Protein AF-A0A5R2N048-F1 (afdb_monomer)

Solvent-accessible surface area (backbone atoms only — not comparable to full-atom values): 6693 Å² total; per-residue (Å²): 90,70,94,73,63,73,50,71,94,46,76,89,76,53,55,75,65,54,53,51,53,35,36,65,71,68,76,40,96,78,81,93,78,67,77,69,55,60,60,49,37,56,76,77,32,67,84,64,86,83,87,88,78,80,63,81,36,66,98,85,51,70,76,65,76,90,83,83,80,92,80,92,82,83,64,92,82,54,90,56,54,68,63,52,48,54,50,51,57,55,58,69,35,78,91,68,103

Nearest PDB structures (foldseek):
  6les-assembly2_Y  TM=5.186E-01  e=8.840E-03  Escherichia coli K-12
  7bg0-assembly2_D  TM=6.554E-01  e=7.954E-02  Escherichia coli K-12
  7bg0-assembly2_E  TM=5.229E-01  e=3.738E-02  Escherichia coli K-12

Structure (mmCIF, N/CA/C/O backbone):
data_AF-A0A5R2N048-F1
#
_entry.id   AF-A0A5R2N048-F1
#
loop_
_atom_site.group_PDB
_atom_site.id
_atom_site.type_symbol
_atom_site.label_atom_id
_atom_site.label_alt_id
_atom_site.label_comp_id
_atom_site.label_asym_id
_atom_site.label_ent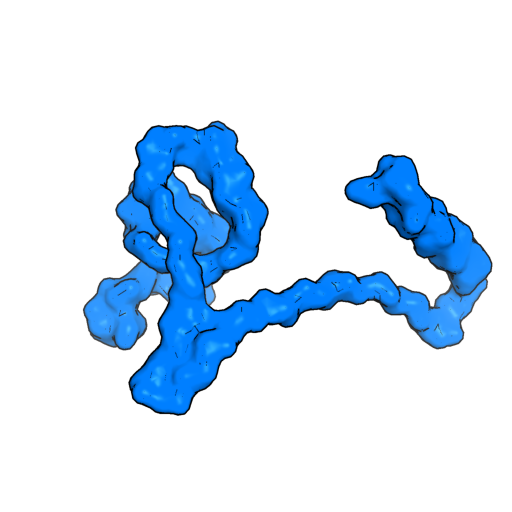ity_id
_atom_site.label_se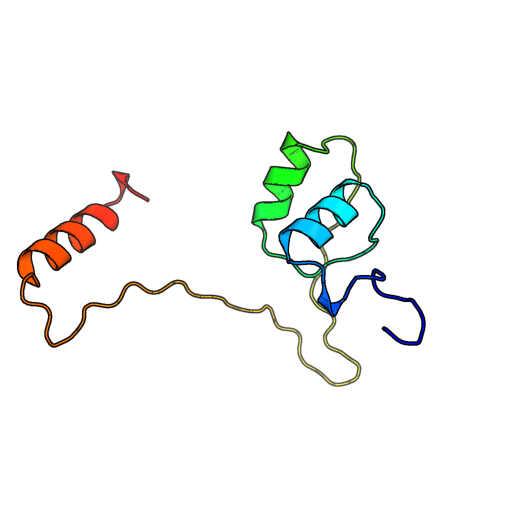q_id
_atom_site.pdbx_PDB_ins_code
_atom_site.Cartn_x
_atom_site.Cartn_y
_atom_site.Cartn_z
_atom_site.occupancy
_atom_site.B_iso_or_equiv
_atom_site.auth_seq_id
_atom_site.auth_comp_id
_atom_site.auth_asym_id
_atom_site.auth_atom_id
_atom_site.pdbx_PDB_model_num
ATOM 1 N N . MET A 1 1 ? -21.987 1.347 5.886 1.00 89.38 1 MET A N 1
ATOM 2 C CA . MET A 1 1 ? -20.711 1.947 6.361 1.00 89.38 1 MET A CA 1
ATOM 3 C C . MET A 1 1 ? -20.649 3.458 6.164 1.00 89.38 1 MET A C 1
ATOM 5 O O . MET A 1 1 ? -20.540 4.137 7.172 1.00 89.38 1 MET A O 1
ATOM 9 N N . ILE A 1 2 ? -20.728 3.991 4.934 1.00 92.69 2 ILE A N 1
ATOM 10 C CA . ILE A 1 2 ? -20.678 5.453 4.701 1.00 92.69 2 ILE A CA 1
ATOM 11 C C . ILE A 1 2 ? -21.888 6.154 5.334 1.00 92.69 2 ILE A C 1
ATOM 13 O O . ILE A 1 2 ? -21.710 6.994 6.208 1.00 92.69 2 ILE A O 1
ATOM 17 N N . ASP A 1 3 ? -23.108 5.740 4.978 1.00 94.06 3 ASP A N 1
ATOM 18 C CA . ASP A 1 3 ? -24.347 6.338 5.514 1.00 94.06 3 ASP A CA 1
ATOM 19 C C . ASP A 1 3 ? -24.500 6.150 7.033 1.00 9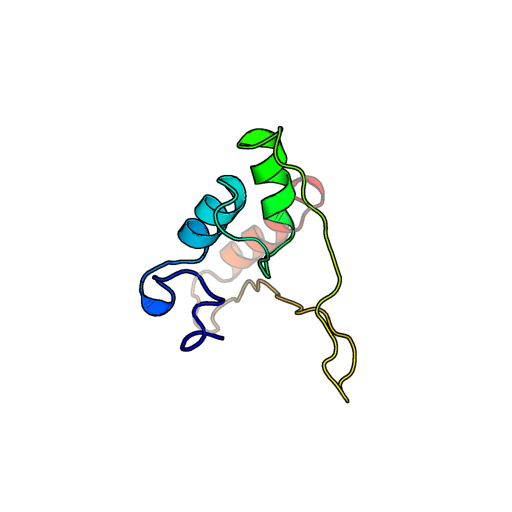4.06 3 ASP A C 1
ATOM 21 O O . ASP A 1 3 ? -25.173 6.920 7.708 1.00 94.06 3 ASP A O 1
ATOM 25 N N . GLU A 1 4 ? -23.840 5.130 7.580 1.00 96.00 4 GLU A N 1
ATOM 26 C CA . GLU A 1 4 ? -23.798 4.834 9.015 1.00 96.00 4 GLU A CA 1
ATOM 27 C C . GLU A 1 4 ? -22.708 5.629 9.760 1.00 96.00 4 GLU A C 1
ATOM 29 O O . GLU A 1 4 ? -22.572 5.486 10.972 1.00 96.00 4 GLU A O 1
ATOM 34 N N . GLY A 1 5 ? -21.901 6.435 9.058 1.00 93.50 5 GLY A N 1
ATOM 35 C CA . GLY A 1 5 ? -20.818 7.224 9.654 1.00 93.50 5 GLY A CA 1
ATOM 36 C C . GLY A 1 5 ? -19.638 6.393 10.174 1.00 93.50 5 GLY A C 1
ATOM 37 O O . GLY A 1 5 ? -18.909 6.849 11.051 1.00 93.50 5 GLY A O 1
ATOM 38 N N . LEU A 1 6 ? -19.449 5.170 9.663 1.00 94.88 6 LEU A N 1
ATOM 39 C CA . LEU A 1 6 ? -18.376 4.252 10.082 1.00 94.88 6 LEU A CA 1
ATOM 40 C C . LEU A 1 6 ? -17.056 4.461 9.325 1.00 94.88 6 LEU A C 1
ATOM 42 O O . LEU A 1 6 ? -16.072 3.775 9.598 1.00 94.88 6 LEU A O 1
ATOM 46 N N . THR A 1 7 ? -17.040 5.368 8.354 1.00 94.56 7 THR A N 1
ATOM 47 C CA . THR A 1 7 ? -15.858 5.772 7.584 1.00 94.56 7 THR A CA 1
ATOM 48 C C . THR A 1 7 ? -15.514 7.224 7.889 1.00 94.56 7 THR A C 1
ATOM 50 O O . THR A 1 7 ? -16.341 7.978 8.406 1.00 94.56 7 THR A O 1
ATOM 53 N N . GLU A 1 8 ? -14.301 7.650 7.553 1.00 94.19 8 GLU A N 1
ATOM 54 C CA . GLU A 1 8 ? -13.930 9.059 7.619 1.00 94.19 8 GLU A CA 1
ATOM 55 C C . GLU A 1 8 ? -14.843 9.922 6.716 1.00 94.19 8 GLU A C 1
ATOM 57 O O . GLU A 1 8 ? -15.251 9.461 5.653 1.00 94.19 8 GLU A O 1
ATOM 62 N N . PRO A 1 9 ? -15.163 11.181 7.074 1.00 91.38 9 PRO A N 1
ATOM 63 C CA . PRO A 1 9 ? -16.128 11.998 6.318 1.00 91.38 9 PRO A CA 1
ATOM 64 C C . PRO A 1 9 ? -15.725 12.309 4.869 1.00 91.38 9 PRO A C 1
ATOM 66 O O . PRO A 1 9 ? -16.570 12.631 4.040 1.00 91.38 9 PRO A O 1
ATOM 69 N N . GLY A 1 10 ? -14.427 12.244 4.567 1.00 92.69 10 GLY A N 1
ATOM 70 C CA . GLY A 1 10 ? -13.850 12.608 3.275 1.00 92.69 10 GLY A CA 1
ATOM 71 C C . GLY A 1 10 ? -13.712 11.445 2.294 1.00 92.69 10 GLY A C 1
ATOM 72 O O . GLY A 1 10 ? -12.746 11.439 1.542 1.00 92.69 10 GLY A O 1
ATOM 73 N N . VAL A 1 11 ? -14.622 10.464 2.286 1.00 89.69 11 VAL A N 1
ATOM 74 C CA . VAL A 1 11 ? -14.472 9.214 1.501 1.00 89.69 11 VAL A CA 1
ATOM 75 C C . VAL A 1 11 ? -14.230 9.402 -0.005 1.00 89.69 11 VAL A C 1
ATOM 77 O O . VAL A 1 11 ? -13.655 8.527 -0.643 1.00 89.69 11 VAL A O 1
ATOM 80 N N . THR A 1 12 ? -14.657 10.525 -0.593 1.00 91.94 12 THR A N 1
ATOM 81 C CA . THR A 1 12 ? -14.405 10.856 -2.010 1.00 91.94 12 THR A CA 1
ATOM 82 C C . THR A 1 12 ? -13.330 11.921 -2.217 1.00 91.94 12 THR A C 1
ATOM 84 O O . THR A 1 12 ? -12.927 12.152 -3.354 1.00 91.94 12 THR A O 1
ATOM 87 N N . SER A 1 13 ? -12.913 12.621 -1.159 1.00 94.88 13 SER A N 1
ATOM 88 C CA . SER A 1 13 ? -11.975 13.751 -1.234 1.00 94.88 13 SER A CA 1
ATOM 89 C C . SER A 1 13 ? -10.581 13.409 -0.721 1.00 94.88 13 SER A C 1
ATOM 91 O O . SER A 1 13 ? -9.607 13.988 -1.191 1.00 94.88 13 SER A O 1
ATOM 93 N N . ASN A 1 14 ? -10.489 12.494 0.243 1.00 95.44 14 ASN A N 1
ATOM 94 C CA . ASN A 1 14 ? -9.232 12.039 0.812 1.00 95.44 14 ASN A CA 1
ATOM 95 C C . ASN A 1 14 ? -8.551 11.072 -0.152 1.00 95.44 14 ASN A C 1
ATOM 97 O O . ASN A 1 14 ? -9.162 10.127 -0.657 1.00 95.44 14 ASN A O 1
ATOM 101 N N . ASN A 1 15 ? -7.257 11.274 -0.362 1.00 95.00 15 ASN A N 1
ATOM 102 C CA . ASN A 1 15 ? -6.412 10.277 -0.998 1.00 95.00 15 ASN A CA 1
ATOM 103 C C . ASN A 1 15 ? -5.861 9.288 0.052 1.00 95.00 15 ASN A C 1
ATOM 105 O O . ASN A 1 15 ? -6.094 9.402 1.256 1.00 95.00 15 ASN A O 1
ATOM 109 N N . ARG A 1 16 ? -5.094 8.294 -0.406 1.00 92.38 16 ARG A N 1
ATOM 110 C CA . ARG A 1 16 ? -4.489 7.269 0.460 1.00 92.38 16 ARG A CA 1
ATOM 111 C C . ARG A 1 16 ? -3.638 7.859 1.594 1.00 92.38 16 ARG A C 1
ATOM 113 O O . ARG A 1 16 ? -3.677 7.341 2.707 1.00 92.38 16 ARG A O 1
ATOM 120 N N . GLU A 1 17 ? -2.854 8.891 1.305 1.00 94.56 17 GLU A N 1
ATOM 121 C CA . GLU A 1 17 ? -1.962 9.529 2.274 1.00 94.56 17 GLU A CA 1
ATOM 122 C C . GLU A 1 17 ? -2.750 10.302 3.338 1.00 94.56 17 GLU A C 1
ATOM 124 O O . GLU A 1 17 ? -2.440 10.197 4.526 1.00 94.56 17 GLU A O 1
ATOM 129 N N . ASP A 1 18 ? -3.833 10.982 2.950 1.00 96.19 18 ASP A N 1
ATOM 130 C CA . ASP A 1 18 ? -4.714 11.683 3.891 1.00 96.19 18 ASP A CA 1
ATOM 131 C C . ASP A 1 18 ? -5.271 10.723 4.950 1.00 96.19 18 ASP A C 1
ATOM 133 O O . ASP A 1 18 ? -5.190 10.988 6.153 1.00 96.19 18 ASP A O 1
ATOM 137 N N . VAL A 1 19 ? -5.772 9.556 4.529 1.00 96.62 19 VAL A N 1
ATOM 138 C CA . VAL A 1 19 ? -6.325 8.565 5.465 1.00 96.62 19 VAL A CA 1
ATOM 139 C C . VAL A 1 19 ? -5.217 7.916 6.316 1.00 96.62 19 VAL A C 1
ATOM 141 O O . VAL A 1 19 ? -5.437 7.620 7.492 1.00 96.62 19 VAL A O 1
ATOM 144 N N . GLN A 1 20 ? -3.994 7.757 5.789 1.00 96.69 20 GLN A N 1
ATOM 145 C CA . GLN A 1 20 ? -2.837 7.288 6.574 1.00 96.69 20 GLN A CA 1
ATOM 146 C C . GLN A 1 20 ? -2.443 8.297 7.657 1.00 96.69 20 GLN A C 1
ATOM 148 O O . GLN A 1 20 ? -2.146 7.914 8.791 1.00 96.69 20 GLN A O 1
ATOM 153 N N . ASN A 1 21 ? -2.488 9.591 7.340 1.00 96.50 21 ASN A N 1
ATOM 154 C CA . ASN A 1 21 ? -2.262 10.662 8.305 1.00 96.50 21 ASN A CA 1
ATOM 155 C C . ASN A 1 21 ? -3.349 10.682 9.387 1.00 96.50 21 ASN A C 1
ATOM 157 O O . ASN A 1 21 ? -3.029 10.822 10.569 1.00 96.50 21 ASN A O 1
ATOM 161 N N . LEU A 1 22 ? -4.616 10.459 9.022 1.00 96.75 22 LEU A N 1
ATOM 162 C CA . LEU A 1 22 ? -5.702 10.306 9.994 1.00 96.75 22 LEU A CA 1
ATOM 163 C C . LEU A 1 22 ? -5.495 9.092 10.913 1.00 96.75 22 LEU A C 1
ATOM 165 O O . LEU A 1 22 ? -5.714 9.209 12.120 1.00 96.75 22 LEU A O 1
ATOM 169 N N . PHE A 1 23 ? -5.029 7.956 10.384 1.00 97.38 23 PHE A N 1
ATOM 170 C CA . PHE A 1 23 ? -4.693 6.776 11.189 1.00 97.38 23 PHE A CA 1
ATOM 171 C C . PHE A 1 23 ? -3.547 7.062 12.170 1.00 97.38 23 PHE A C 1
ATOM 173 O O . PHE A 1 23 ? -3.682 6.796 13.364 1.00 97.38 23 PHE A O 1
ATOM 180 N N . LYS A 1 24 ? -2.456 7.692 11.704 1.00 96.94 24 LYS A N 1
ATOM 181 C CA . LYS A 1 24 ? -1.324 8.106 12.559 1.00 96.94 24 LYS A CA 1
ATOM 182 C C . LYS A 1 24 ? -1.754 9.053 13.688 1.00 96.94 24 LYS A C 1
ATOM 184 O O . LYS A 1 24 ? -1.217 8.980 14.788 1.00 96.94 24 LYS A O 1
ATOM 189 N N . GLN A 1 25 ? -2.753 9.902 13.435 1.00 96.56 25 GLN A N 1
ATOM 190 C CA . GLN A 1 25 ? -3.352 10.812 14.421 1.00 96.56 25 GLN A CA 1
ATOM 191 C C . GLN A 1 25 ? -4.386 10.140 15.347 1.00 96.56 25 GLN A C 1
ATOM 193 O O . GLN A 1 25 ? -4.965 10.820 16.193 1.00 96.56 25 GLN A O 1
ATOM 198 N N . GLY A 1 26 ? -4.670 8.844 15.177 1.00 95.88 26 GLY A N 1
ATOM 199 C CA . GLY A 1 26 ? -5.689 8.126 15.951 1.00 95.88 26 GLY A CA 1
ATOM 200 C C . GLY A 1 26 ? -7.134 8.502 15.603 1.00 95.88 26 GLY A C 1
ATOM 201 O O . GLY A 1 26 ? -8.044 8.208 16.374 1.00 95.88 26 GLY A O 1
ATOM 202 N N . LYS A 1 27 ? -7.365 9.159 14.459 1.00 95.62 27 LYS A N 1
ATOM 203 C CA . LYS A 1 27 ? -8.698 9.589 13.993 1.00 95.62 27 LYS A CA 1
ATOM 204 C C . LYS A 1 27 ? -9.419 8.535 13.151 1.00 95.62 27 LYS A C 1
ATOM 206 O O . LYS A 1 27 ? -10.608 8.678 12.891 1.00 95.62 27 LYS A O 1
ATOM 211 N N . VAL A 1 28 ? -8.709 7.488 12.731 1.00 95.81 28 VAL A N 1
ATOM 212 C CA . VAL A 1 28 ? -9.254 6.318 12.031 1.00 95.81 28 VAL A CA 1
ATOM 213 C C . VAL A 1 28 ? -8.822 5.070 12.793 1.00 95.81 28 VAL A C 1
ATOM 215 O O . VAL A 1 28 ? -7.641 4.904 13.081 1.00 95.81 28 VAL A O 1
ATOM 218 N N . GLY A 1 29 ? -9.777 4.200 13.133 1.00 95.25 29 GLY A N 1
ATOM 219 C CA . GLY A 1 29 ? -9.512 3.014 13.957 1.00 95.25 29 GLY A CA 1
ATOM 220 C C . GLY A 1 29 ? -8.953 1.814 13.188 1.00 95.25 29 GLY A C 1
ATOM 221 O O . GLY A 1 29 ? -8.232 1.001 13.759 1.00 95.25 29 GLY A O 1
ATOM 222 N N . MET A 1 30 ? -9.274 1.684 11.898 1.00 95.31 30 MET A N 1
ATOM 223 C CA . MET A 1 30 ? -8.834 0.576 11.045 1.00 95.31 30 MET A CA 1
ATOM 224 C C . MET A 1 30 ? -8.601 1.063 9.616 1.00 95.31 30 MET A C 1
ATOM 226 O O . MET A 1 30 ? -9.336 1.913 9.124 1.00 95.31 30 MET A O 1
ATOM 230 N N . MET A 1 31 ? -7.608 0.491 8.939 1.00 93.38 31 MET A N 1
ATOM 231 C CA . MET A 1 31 ? -7.301 0.772 7.537 1.00 93.38 31 MET A CA 1
ATOM 232 C C . MET A 1 31 ? -6.777 -0.496 6.854 1.00 93.38 31 MET A C 1
ATOM 234 O O . MET A 1 31 ? -5.991 -1.242 7.438 1.00 93.38 31 MET A O 1
ATOM 238 N N . ILE A 1 32 ? -7.154 -0.699 5.590 1.00 91.69 32 ILE A N 1
ATOM 239 C CA . ILE A 1 32 ? -6.473 -1.641 4.693 1.00 91.69 32 ILE A CA 1
ATOM 240 C C . ILE A 1 32 ? -5.347 -0.877 3.992 1.00 91.69 32 ILE A C 1
ATOM 242 O O . ILE A 1 32 ? -5.599 0.093 3.284 1.00 91.69 32 ILE A O 1
ATOM 246 N N . THR A 1 33 ? -4.101 -1.292 4.206 1.00 91.38 33 THR A N 1
ATOM 247 C CA . THR A 1 33 ? -2.913 -0.613 3.669 1.00 91.38 33 THR A CA 1
ATOM 248 C C . THR A 1 33 ? -1.788 -1.604 3.398 1.00 91.38 33 THR A C 1
ATOM 250 O O . THR A 1 33 ? -1.832 -2.756 3.829 1.00 91.38 33 THR A O 1
ATOM 253 N N . ALA A 1 34 ? -0.771 -1.144 2.679 1.00 89.75 34 ALA A N 1
ATOM 254 C CA . ALA A 1 34 ? 0.437 -1.903 2.405 1.00 89.75 34 ALA A CA 1
ATOM 255 C C . ALA A 1 34 ? 1.451 -1.796 3.565 1.00 89.75 34 ALA A C 1
ATOM 257 O O . ALA A 1 34 ? 1.389 -0.862 4.374 1.00 89.75 34 ALA A O 1
ATOM 258 N N . PRO A 1 35 ? 2.406 -2.743 3.654 1.00 88.31 35 PRO A N 1
ATOM 259 C CA . PRO A 1 35 ? 3.270 -2.892 4.823 1.00 88.31 35 PRO A CA 1
ATOM 260 C C . PRO A 1 35 ? 4.184 -1.690 5.085 1.00 88.31 35 PRO A C 1
ATOM 262 O O . PRO A 1 35 ? 4.623 -1.525 6.215 1.00 88.31 35 PRO A O 1
ATOM 265 N N . PHE A 1 36 ? 4.435 -0.818 4.103 1.00 90.50 36 PHE A N 1
ATOM 266 C CA . PHE A 1 36 ? 5.290 0.362 4.284 1.00 90.50 36 PHE A CA 1
ATOM 267 C C . PHE A 1 36 ? 4.769 1.350 5.346 1.00 90.50 36 PHE A C 1
ATOM 269 O O . PHE A 1 36 ? 5.567 2.096 5.911 1.00 90.50 36 PHE A O 1
ATOM 276 N N . LEU A 1 37 ? 3.465 1.348 5.668 1.00 95.00 37 LEU A N 1
ATOM 277 C CA . LEU A 1 37 ? 2.919 2.234 6.705 1.00 95.00 37 LEU A CA 1
ATOM 278 C C . LEU A 1 37 ? 3.500 1.917 8.094 1.00 95.00 37 LEU A C 1
ATOM 280 O O . LEU A 1 37 ? 3.628 2.820 8.915 1.00 95.00 37 LEU A O 1
ATOM 284 N N . SER A 1 38 ? 3.894 0.667 8.367 1.00 95.06 38 SER A N 1
ATOM 285 C CA . SER A 1 38 ? 4.488 0.305 9.663 1.00 95.06 38 SER A CA 1
ATOM 286 C C . SER A 1 38 ? 5.817 1.028 9.910 1.00 95.06 38 SER A C 1
ATOM 288 O O . SER A 1 38 ? 6.065 1.477 11.030 1.00 95.06 38 SER A O 1
ATOM 290 N N . ASN A 1 39 ? 6.627 1.200 8.860 1.00 95.56 39 ASN A N 1
ATOM 291 C CA . ASN A 1 39 ? 7.870 1.968 8.908 1.00 95.56 39 ASN A CA 1
ATOM 292 C C . ASN A 1 39 ? 7.578 3.457 9.137 1.00 95.56 39 ASN A C 1
ATOM 294 O O . ASN A 1 39 ? 8.157 4.056 10.034 1.00 95.56 39 ASN A O 1
ATOM 298 N N . GLN A 1 40 ? 6.607 4.028 8.418 1.00 96.50 40 GLN A N 1
ATOM 299 C CA . GLN A 1 40 ? 6.200 5.424 8.628 1.00 96.50 40 GLN A CA 1
ATOM 300 C C . GLN A 1 40 ? 5.684 5.675 10.051 1.00 96.50 40 GLN A C 1
ATOM 302 O O . GLN A 1 40 ? 6.036 6.675 10.664 1.00 96.50 40 GLN A O 1
ATOM 307 N N . ILE A 1 41 ? 4.880 4.767 10.619 1.00 97.44 41 ILE A N 1
ATOM 308 C CA . ILE A 1 41 ? 4.405 4.891 12.008 1.00 97.44 41 ILE A CA 1
ATOM 309 C C . ILE A 1 41 ? 5.583 4.865 12.984 1.00 97.44 41 ILE A C 1
ATOM 311 O O . ILE A 1 41 ? 5.596 5.639 13.937 1.00 97.44 41 ILE A O 1
ATOM 315 N N . LYS A 1 42 ? 6.574 3.995 12.757 1.00 96.69 42 LYS A N 1
ATOM 316 C CA . LYS A 1 42 ? 7.771 3.923 13.602 1.00 96.69 42 LYS A CA 1
ATOM 317 C C . LYS A 1 42 ? 8.521 5.259 13.638 1.00 96.69 42 LYS A C 1
ATOM 319 O O . LYS A 1 42 ? 8.985 5.639 14.710 1.00 96.69 42 LYS A O 1
ATOM 324 N N . ASP A 1 43 ? 8.608 5.951 12.507 1.00 96.75 43 ASP A N 1
ATOM 325 C CA . ASP A 1 43 ? 9.377 7.192 12.388 1.00 96.75 43 ASP A CA 1
ATOM 326 C C . ASP A 1 43 ? 8.563 8.431 12.805 1.00 96.75 43 ASP A C 1
ATOM 328 O O . ASP A 1 43 ? 9.074 9.318 13.486 1.00 96.75 43 ASP A O 1
ATOM 332 N N . GLU A 1 44 ? 7.280 8.482 12.447 1.00 97.25 44 GLU A N 1
ATOM 333 C CA . GLU A 1 44 ? 6.449 9.688 12.565 1.00 97.25 44 GLU A CA 1
ATOM 334 C C . GLU A 1 44 ? 5.449 9.648 13.732 1.00 97.25 44 GLU A C 1
A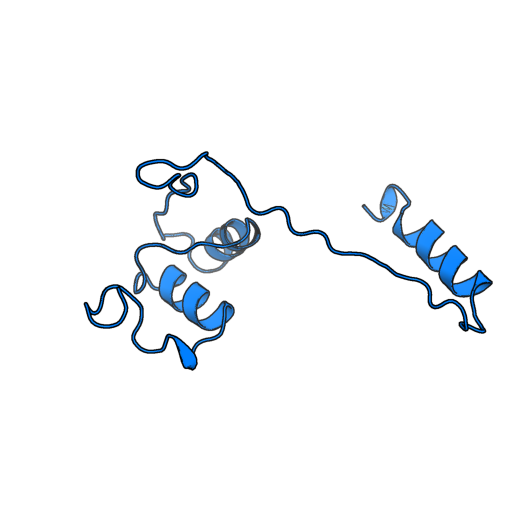TOM 336 O O . GLU A 1 44 ? 5.004 10.693 14.205 1.00 97.25 44 GLU A O 1
ATOM 341 N N . ALA A 1 45 ? 5.076 8.457 14.212 1.00 97.31 45 ALA A N 1
ATOM 342 C CA . ALA A 1 45 ? 4.110 8.266 15.298 1.00 97.31 45 ALA A CA 1
ATOM 343 C C . ALA A 1 45 ? 4.507 7.108 16.249 1.00 97.31 45 ALA A C 1
ATOM 345 O O . ALA A 1 45 ? 3.690 6.222 16.517 1.00 97.31 45 ALA A O 1
ATOM 346 N N . PRO A 1 46 ? 5.735 7.094 16.811 1.00 97.12 46 PRO A N 1
ATOM 347 C CA . PRO A 1 46 ? 6.288 5.944 17.544 1.00 97.12 46 PRO A CA 1
ATOM 348 C C . PRO A 1 46 ? 5.517 5.558 18.817 1.00 97.12 46 PRO A C 1
ATOM 350 O O . PRO A 1 46 ? 5.657 4.446 19.333 1.00 97.12 46 PRO A O 1
ATOM 353 N N . SER A 1 47 ? 4.711 6.472 19.361 1.00 97.00 47 SER A N 1
ATOM 354 C CA . SER A 1 47 ? 3.863 6.218 20.528 1.00 97.00 47 SER A CA 1
ATOM 355 C C . SER A 1 47 ? 2.545 5.519 20.178 1.00 97.00 47 SER A C 1
ATOM 357 O O . SER A 1 47 ? 1.925 4.939 21.077 1.00 97.00 47 SER A O 1
ATOM 359 N N . LEU A 1 48 ? 2.130 5.531 18.904 1.00 97.62 48 LEU A N 1
ATOM 360 C CA . LEU A 1 48 ? 0.886 4.921 18.445 1.00 97.62 48 LEU A CA 1
ATOM 361 C C . LEU A 1 48 ? 0.922 3.409 18.678 1.00 97.62 48 LEU A C 1
ATOM 363 O O . LEU A 1 48 ? 1.821 2.698 18.226 1.00 97.62 48 LEU A O 1
ATOM 367 N N . LYS A 1 49 ? -0.087 2.899 19.381 1.00 96.69 49 LYS A N 1
ATOM 368 C CA . LYS A 1 49 ? -0.288 1.460 19.564 1.00 96.69 49 LYS A CA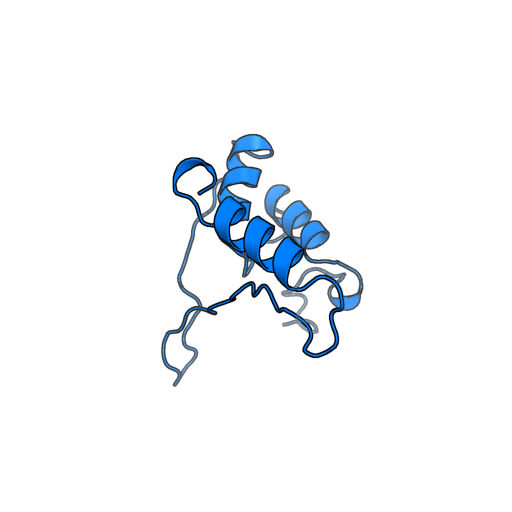 1
ATOM 369 C C . LYS A 1 49 ? -1.251 0.971 18.493 1.00 96.69 49 LYS A C 1
ATOM 371 O O . LYS A 1 49 ? -2.398 1.400 18.462 1.00 96.69 49 LYS A O 1
ATOM 376 N N . TYR A 1 50 ? -0.779 0.081 17.628 1.00 96.56 50 TYR A N 1
ATOM 377 C CA . TYR A 1 50 ? -1.571 -0.502 16.549 1.00 96.56 50 TYR A CA 1
ATOM 378 C C . TYR A 1 50 ? -1.328 -2.010 16.450 1.00 96.56 50 TYR A C 1
ATOM 380 O O . TYR A 1 50 ? -0.349 -2.533 16.984 1.00 96.56 50 TYR A O 1
ATOM 388 N N . GLY A 1 51 ? -2.237 -2.703 15.767 1.00 96.06 51 GLY A N 1
ATOM 389 C CA . GLY A 1 51 ? -2.116 -4.120 15.441 1.00 96.06 51 GLY A CA 1
ATOM 390 C C . GLY A 1 51 ? -2.258 -4.353 13.9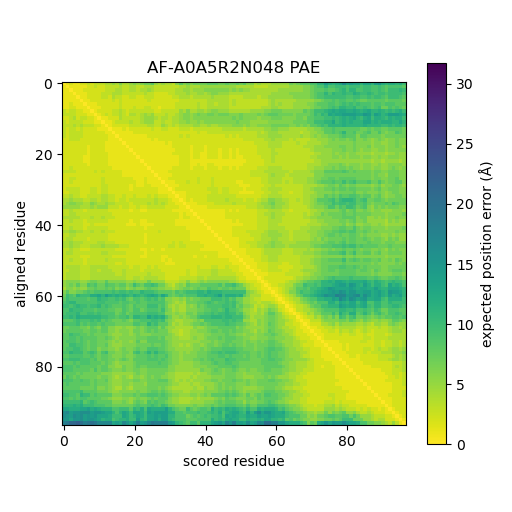41 1.00 96.06 51 GLY A C 1
ATOM 391 O O . GLY A 1 51 ? -2.774 -3.505 13.215 1.00 96.06 51 GLY A O 1
ATOM 392 N N . VAL A 1 52 ? -1.814 -5.523 13.487 1.00 94.44 52 VAL A N 1
ATOM 393 C CA . VAL A 1 52 ? -2.008 -5.996 12.113 1.00 94.44 52 VAL A CA 1
ATOM 394 C C . VAL A 1 52 ? -2.871 -7.248 12.168 1.00 94.44 52 VAL A C 1
ATOM 396 O O . VAL A 1 52 ? -2.599 -8.162 12.946 1.00 94.44 52 VAL A O 1
ATOM 399 N N . ALA A 1 53 ? -3.915 -7.287 11.347 1.00 92.44 53 ALA A N 1
ATOM 400 C CA . ALA A 1 53 ? -4.831 -8.415 11.245 1.00 92.44 53 ALA A CA 1
ATOM 401 C C . ALA A 1 53 ? -5.024 -8.815 9.778 1.00 92.44 53 ALA A C 1
ATOM 403 O O . ALA A 1 53 ? -4.823 -8.014 8.866 1.00 92.44 53 ALA A O 1
ATOM 404 N N . ALA A 1 54 ? -5.422 -10.067 9.553 1.00 90.06 54 ALA A N 1
ATOM 405 C CA . ALA A 1 54 ? -5.798 -10.533 8.224 1.00 90.06 54 ALA A CA 1
ATOM 406 C C . ALA A 1 54 ? -7.098 -9.860 7.754 1.00 90.06 54 ALA A C 1
ATOM 408 O O . ALA A 1 54 ? -7.988 -9.596 8.566 1.00 90.06 54 ALA A O 1
ATOM 409 N N . ILE A 1 55 ? -7.234 -9.651 6.439 1.00 89.50 55 ILE A N 1
ATOM 410 C CA . ILE A 1 55 ? -8.489 -9.181 5.840 1.00 89.50 55 ILE A CA 1
ATOM 411 C C . ILE A 1 55 ? -9.605 -10.195 6.169 1.00 89.50 55 ILE A C 1
ATOM 413 O O . ILE A 1 55 ? -9.405 -11.402 5.969 1.00 89.50 55 ILE A O 1
ATOM 417 N N . PRO A 1 56 ? -10.769 -9.751 6.686 1.00 88.81 56 PRO A N 1
ATOM 418 C CA . PRO A 1 56 ? -11.879 -10.647 6.991 1.00 88.81 56 PRO A CA 1
ATOM 419 C C . PRO A 1 56 ? -12.375 -11.390 5.745 1.00 88.81 56 PRO A C 1
ATOM 421 O O . PRO A 1 56 ? -12.570 -10.790 4.695 1.00 88.81 56 PRO A O 1
ATOM 424 N N . ALA A 1 57 ? -12.641 -12.692 5.876 1.00 90.94 57 ALA A N 1
ATOM 425 C CA . ALA A 1 57 ? -13.115 -13.531 4.770 1.00 90.94 57 ALA A CA 1
ATOM 426 C C . ALA A 1 57 ? -14.585 -13.274 4.374 1.00 90.94 57 ALA A C 1
ATOM 428 O O . ALA A 1 57 ? -15.043 -13.751 3.343 1.00 90.94 57 ALA A O 1
ATOM 429 N N . GLY A 1 58 ? -15.343 -12.542 5.195 1.00 87.56 58 GLY A N 1
ATOM 430 C CA . GLY A 1 58 ? -16.796 -12.426 5.062 1.00 87.56 58 GLY A CA 1
ATOM 431 C C . GLY A 1 58 ? -17.545 -13.710 5.469 1.00 87.56 58 GLY A C 1
ATOM 432 O O . GLY A 1 58 ? -16.916 -14.713 5.805 1.00 87.56 58 GLY A O 1
ATOM 433 N N . PRO A 1 59 ? -18.892 -13.697 5.465 1.00 90.12 59 PRO A N 1
ATOM 434 C CA . PRO A 1 59 ? -19.710 -14.780 6.031 1.00 90.12 59 PRO A CA 1
ATOM 435 C C . PRO A 1 59 ? -19.545 -16.145 5.350 1.00 90.12 59 PRO A C 1
ATOM 437 O O . PRO A 1 59 ? -19.723 -17.177 5.989 1.00 90.12 59 PRO A O 1
ATOM 440 N N . THR A 1 60 ? -19.212 -16.156 4.059 1.00 91.81 60 THR A N 1
ATOM 441 C CA . THR A 1 60 ? -19.082 -17.380 3.247 1.00 91.81 60 THR A CA 1
ATOM 442 C C . THR A 1 60 ? -17.833 -17.377 2.363 1.00 91.81 60 THR A C 1
ATOM 444 O O . THR A 1 60 ? -17.723 -18.203 1.460 1.00 91.81 60 THR A O 1
ATOM 447 N N . GLY A 1 61 ? -16.927 -16.414 2.546 1.00 85.81 61 GLY A N 1
ATOM 448 C CA . GLY A 1 61 ? -15.780 -16.236 1.659 1.00 85.81 61 GLY A CA 1
ATOM 449 C C . GLY A 1 61 ? -14.528 -16.972 2.126 1.00 85.81 61 GLY A C 1
ATOM 450 O O . GLY A 1 61 ? -14.433 -17.476 3.247 1.00 85.81 61 GLY A O 1
ATOM 451 N N . ALA A 1 62 ? -13.543 -17.024 1.233 1.00 86.12 62 ALA A N 1
ATOM 452 C CA . ALA A 1 62 ? -12.204 -17.505 1.537 1.00 86.12 62 ALA A CA 1
ATOM 453 C C . ALA A 1 62 ? -11.314 -16.347 2.008 1.00 86.12 62 ALA A C 1
ATOM 455 O O . ALA A 1 62 ? -11.502 -15.194 1.619 1.00 86.12 62 ALA A O 1
ATOM 456 N N . ARG A 1 63 ? -10.309 -16.656 2.831 1.00 85.94 63 ARG A N 1
ATOM 457 C CA . ARG A 1 63 ? -9.270 -15.680 3.176 1.00 85.94 63 ARG A CA 1
ATOM 458 C C . ARG A 1 63 ? -8.379 -15.425 1.964 1.00 85.94 63 ARG A C 1
ATOM 460 O O . ARG A 1 63 ? -7.965 -16.367 1.296 1.00 85.94 63 ARG A O 1
ATOM 467 N N . GLY A 1 64 ? -8.033 -14.163 1.744 1.00 83.81 64 GLY A N 1
ATOM 468 C CA . GLY A 1 64 ? -7.099 -13.750 0.707 1.00 83.81 64 GLY A CA 1
ATOM 469 C C . GLY A 1 64 ? -6.327 -12.510 1.132 1.00 83.81 64 GLY A C 1
ATOM 470 O O . GLY A 1 64 ? -6.797 -11.724 1.954 1.00 83.81 64 GLY A O 1
ATOM 471 N N . THR A 1 65 ? -5.133 -12.352 0.570 1.00 82.19 65 THR A N 1
ATOM 472 C CA . THR A 1 65 ? -4.406 -11.083 0.591 1.00 82.19 65 THR A CA 1
ATOM 473 C C . THR A 1 65 ? -4.366 -10.549 -0.831 1.00 82.19 65 THR A C 1
ATOM 475 O O . THR A 1 65 ? -4.246 -11.329 -1.778 1.00 82.19 65 THR A O 1
ATOM 478 N N . TYR A 1 66 ? -4.468 -9.235 -0.994 1.00 77.44 66 TYR A N 1
ATOM 479 C CA . TYR A 1 66 ? -4.287 -8.631 -2.306 1.00 77.44 66 TYR A CA 1
ATOM 480 C C . TYR A 1 66 ? -2.805 -8.685 -2.683 1.00 77.44 66 TYR A C 1
ATOM 482 O O . TYR A 1 66 ? -1.961 -8.113 -1.995 1.00 77.44 66 TYR A O 1
ATOM 490 N N . GLY A 1 67 ? -2.498 -9.389 -3.771 1.00 81.25 67 GLY A N 1
ATOM 491 C CA . GLY A 1 67 ? -1.201 -9.311 -4.430 1.00 81.25 67 GLY A CA 1
ATOM 492 C C . GLY A 1 67 ? -1.194 -8.122 -5.382 1.00 81.25 67 GLY A C 1
ATOM 493 O O . GLY A 1 67 ? -2.034 -8.052 -6.277 1.00 81.25 67 GLY A O 1
ATOM 494 N N . VAL A 1 68 ? -0.260 -7.196 -5.184 1.00 83.56 68 VAL A N 1
ATOM 495 C CA . VAL A 1 68 ? 0.016 -6.108 -6.128 1.00 83.56 68 VAL A CA 1
ATOM 496 C C . VAL A 1 68 ? 1.392 -6.363 -6.726 1.00 83.56 68 VAL A C 1
ATOM 498 O O . VAL A 1 68 ? 2.311 -6.773 -6.016 1.00 83.56 68 VAL A O 1
ATOM 501 N N . THR A 1 69 ? 1.527 -6.169 -8.034 1.00 87.38 69 THR A N 1
ATOM 502 C CA . THR A 1 69 ? 2.787 -6.368 -8.751 1.00 87.38 69 THR A CA 1
ATOM 503 C C . THR A 1 69 ? 3.099 -5.124 -9.556 1.00 87.38 69 THR A C 1
ATOM 505 O O . THR A 1 69 ? 2.332 -4.753 -10.443 1.00 87.38 69 THR A O 1
ATOM 508 N N . ASP A 1 70 ? 4.248 -4.522 -9.275 1.00 88.94 70 ASP A N 1
ATOM 509 C CA . ASP A 1 70 ? 4.821 -3.490 -10.126 1.00 88.94 70 ASP A CA 1
ATOM 510 C C . ASP A 1 70 ? 5.579 -4.166 -11.269 1.00 88.94 70 ASP A C 1
ATOM 512 O O . ASP A 1 70 ? 6.350 -5.105 -11.061 1.00 88.94 70 ASP A O 1
ATOM 516 N N . SER A 1 71 ? 5.316 -3.726 -12.497 1.00 91.75 71 SER A N 1
ATOM 517 C CA . SER A 1 71 ? 5.886 -4.323 -13.706 1.00 91.75 71 SER A CA 1
ATOM 518 C C . SER A 1 71 ? 6.630 -3.271 -14.515 1.00 91.75 71 SER A C 1
ATOM 520 O O . SER A 1 71 ? 6.103 -2.191 -14.771 1.00 91.75 71 SER A O 1
ATOM 522 N N . MET A 1 72 ? 7.832 -3.614 -14.973 1.00 91.31 72 MET A N 1
ATOM 523 C CA . MET A 1 72 ? 8.547 -2.844 -15.991 1.00 91.31 72 MET A CA 1
ATOM 524 C C . MET A 1 72 ? 8.277 -3.452 -17.369 1.00 91.31 72 MET A C 1
ATOM 526 O O . MET A 1 72 ? 8.366 -4.667 -17.542 1.00 91.31 72 MET A O 1
ATOM 530 N N . ILE A 1 73 ? 7.923 -2.614 -18.348 1.00 93.19 73 ILE A N 1
ATOM 531 C CA . ILE A 1 73 ? 7.485 -3.050 -19.682 1.00 93.19 73 ILE A CA 1
ATOM 532 C C . ILE A 1 73 ? 8.301 -2.320 -20.753 1.00 93.19 73 ILE A C 1
ATOM 534 O O . ILE A 1 73 ? 8.419 -1.098 -20.723 1.00 93.19 73 ILE A O 1
ATOM 538 N N . MET A 1 74 ? 8.818 -3.063 -21.738 1.00 94.69 74 MET A N 1
ATOM 539 C CA . MET A 1 74 ? 9.453 -2.499 -22.932 1.00 94.69 74 MET A CA 1
ATOM 540 C C . MET A 1 74 ? 8.445 -2.413 -24.080 1.00 94.69 74 MET A C 1
ATOM 542 O O . MET A 1 74 ? 7.894 -3.425 -24.516 1.00 94.69 74 MET A O 1
ATOM 546 N N . PHE A 1 75 ? 8.224 -1.209 -24.611 1.00 95.56 75 PHE A N 1
ATOM 547 C CA . PHE A 1 75 ? 7.354 -1.040 -25.772 1.00 95.56 75 PHE A CA 1
ATOM 548 C C . PHE A 1 75 ? 7.958 -1.666 -27.032 1.00 95.56 75 PHE A C 1
ATOM 550 O O . PHE A 1 75 ? 9.143 -1.509 -27.337 1.00 95.56 75 PHE A O 1
ATOM 557 N N . LYS A 1 76 ? 7.106 -2.337 -27.817 1.00 95.44 76 LYS A N 1
ATOM 558 C CA . LYS A 1 76 ? 7.501 -3.036 -29.050 1.00 95.44 76 LYS A CA 1
ATOM 559 C C . LYS A 1 76 ? 8.184 -2.113 -30.067 1.00 95.44 76 LYS A C 1
ATOM 561 O O . LYS A 1 76 ? 9.104 -2.542 -30.761 1.00 95.44 76 LYS A O 1
ATOM 566 N N . ASN A 1 77 ? 7.756 -0.859 -30.146 1.00 97.25 77 ASN A N 1
ATOM 567 C CA . ASN A 1 77 ? 8.278 0.168 -31.049 1.00 97.25 77 ASN A CA 1
ATOM 568 C C . ASN A 1 77 ? 9.337 1.074 -30.397 1.00 97.25 77 ASN A C 1
ATOM 570 O O . ASN A 1 77 ? 9.597 2.151 -30.913 1.00 97.25 77 ASN A O 1
ATOM 574 N N . SER A 1 78 ? 9.919 0.687 -29.257 1.00 96.94 78 SER A N 1
ATOM 575 C CA . SER A 1 78 ? 11.062 1.432 -28.724 1.00 96.94 78 SER A CA 1
ATOM 576 C C . SER A 1 78 ? 12.221 1.382 -29.722 1.00 96.94 78 SER A C 1
ATOM 578 O O . SER A 1 78 ? 12.556 0.300 -30.213 1.00 96.94 78 SER A O 1
ATOM 580 N N . GLU A 1 79 ? 12.835 2.534 -29.978 1.00 97.88 79 GLU A N 1
ATOM 581 C CA . GLU A 1 79 ? 14.058 2.667 -30.780 1.00 97.88 79 GLU A CA 1
ATOM 582 C C . GLU A 1 79 ? 15.330 2.471 -29.930 1.00 97.88 79 GLU A C 1
ATOM 584 O O . GLU A 1 79 ? 16.411 2.304 -30.475 1.00 97.88 79 GLU A O 1
ATOM 589 N N . ASN A 1 80 ? 15.202 2.430 -28.595 1.00 97.62 80 ASN A N 1
ATOM 590 C CA . ASN A 1 80 ? 16.318 2.327 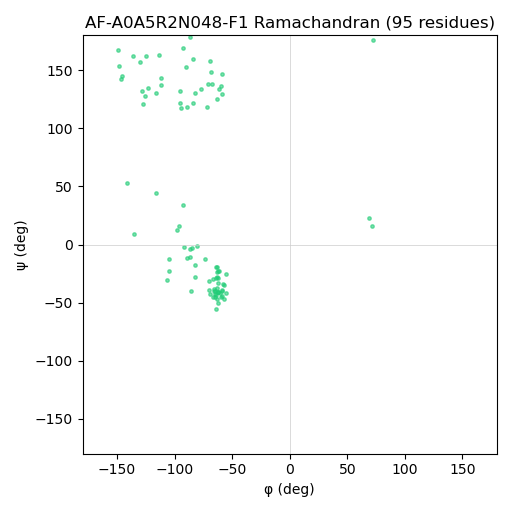-27.638 1.00 97.62 80 ASN A CA 1
ATOM 591 C C . ASN A 1 80 ? 16.260 1.008 -26.846 1.00 97.62 80 ASN A C 1
ATOM 593 O O . ASN A 1 80 ? 16.313 0.996 -25.613 1.00 97.62 80 ASN A O 1
ATOM 597 N N . LYS A 1 81 ? 16.000 -0.117 -27.526 1.00 97.44 81 LYS A N 1
ATOM 598 C CA . LYS A 1 81 ? 15.794 -1.412 -26.848 1.00 97.44 81 LYS A CA 1
ATOM 599 C C . LYS A 1 81 ? 17.058 -1.913 -26.159 1.00 97.44 81 LYS A C 1
ATOM 601 O O . LYS A 1 81 ? 16.960 -2.454 -25.061 1.00 97.44 81 LYS A O 1
ATOM 606 N N . ASP A 1 82 ? 18.215 -1.714 -26.778 1.00 97.56 82 ASP A N 1
ATOM 607 C CA . ASP A 1 82 ? 19.488 -2.211 -26.256 1.00 97.56 82 ASP A CA 1
ATOM 608 C C . ASP A 1 82 ? 19.897 -1.453 -24.988 1.00 97.56 82 ASP A C 1
ATOM 610 O O . ASP A 1 82 ? 20.311 -2.058 -24.000 1.00 97.56 82 ASP A O 1
ATOM 614 N N . GLU A 1 83 ? 19.727 -0.130 -24.970 1.00 97.56 83 GLU A N 1
ATOM 615 C CA . GLU A 1 83 ? 19.950 0.708 -23.790 1.00 97.56 83 GLU A CA 1
ATOM 616 C C . GLU A 1 83 ? 18.966 0.363 -22.671 1.00 97.56 83 GLU A C 1
ATOM 618 O O . GLU A 1 83 ? 19.366 0.238 -21.512 1.00 97.56 83 GLU A O 1
ATOM 623 N N . ALA A 1 84 ? 17.689 0.167 -23.013 1.00 96.81 84 ALA A N 1
ATOM 624 C CA . ALA A 1 84 ? 16.676 -0.232 -22.045 1.00 96.81 84 ALA A CA 1
ATOM 625 C C .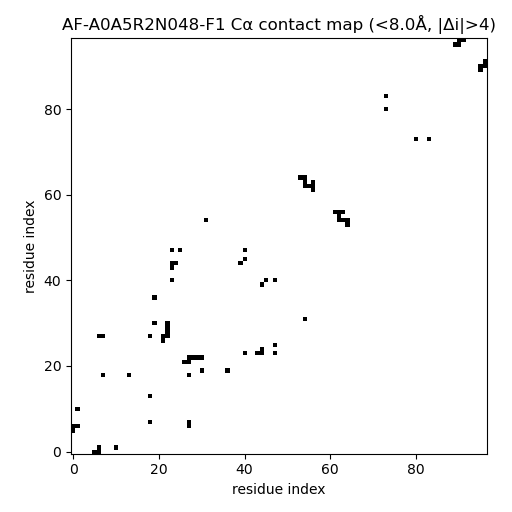 ALA A 1 84 ? 16.994 -1.604 -21.429 1.00 96.81 84 ALA A C 1
ATOM 627 O O . ALA A 1 84 ? 16.865 -1.760 -20.217 1.00 96.81 84 ALA A O 1
ATOM 628 N N . TRP A 1 85 ? 17.471 -2.576 -22.215 1.00 95.69 85 TRP A N 1
ATOM 629 C CA . TRP A 1 85 ? 17.911 -3.867 -21.677 1.00 95.69 85 TRP A CA 1
ATOM 630 C C . TRP A 1 85 ? 19.129 -3.745 -20.769 1.00 95.69 85 TRP A C 1
ATOM 632 O O . TRP A 1 85 ? 19.116 -4.321 -19.686 1.00 95.69 85 TRP A O 1
ATOM 642 N N . LYS A 1 86 ? 20.129 -2.933 -21.133 1.00 96.44 86 LYS A N 1
ATOM 643 C CA . LYS A 1 86 ? 21.289 -2.680 -20.258 1.00 96.44 86 LYS A CA 1
ATOM 644 C C . LYS A 1 86 ? 20.875 -2.096 -18.907 1.00 96.44 86 LYS A C 1
ATOM 646 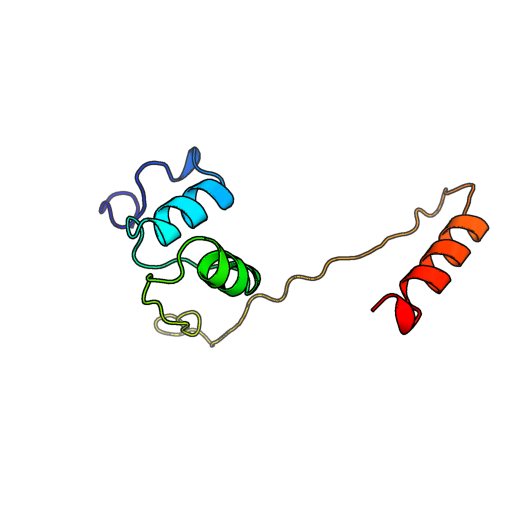O O . LYS A 1 86 ? 21.428 -2.480 -17.880 1.00 96.44 86 LYS A O 1
ATOM 651 N N . LEU A 1 87 ? 19.899 -1.185 -18.897 1.00 94.88 87 LEU A N 1
ATOM 652 C CA . LEU A 1 87 ? 19.352 -0.648 -17.652 1.00 94.88 87 LEU A CA 1
ATOM 653 C C . LEU A 1 87 ? 18.636 -1.735 -16.843 1.00 94.88 87 LEU A C 1
ATOM 655 O O . LEU A 1 87 ? 18.848 -1.831 -15.639 1.00 94.88 87 LEU A O 1
ATOM 659 N N . MET A 1 88 ? 17.813 -2.557 -17.493 1.00 93.69 88 MET A N 1
ATOM 660 C CA . MET A 1 88 ? 17.120 -3.664 -16.831 1.00 93.69 88 MET A CA 1
ATOM 661 C C . MET A 1 88 ? 18.113 -4.651 -16.209 1.00 93.69 88 MET A C 1
ATOM 663 O O . MET A 1 88 ? 17.962 -5.001 -15.040 1.00 93.69 88 MET A O 1
ATOM 667 N N . ASP A 1 89 ? 19.162 -5.032 -16.939 1.00 93.56 89 ASP A N 1
ATOM 668 C CA . ASP A 1 89 ? 20.224 -5.905 -16.432 1.00 93.56 89 ASP A CA 1
ATOM 669 C C . ASP A 1 89 ? 20.910 -5.296 -15.205 1.00 93.56 89 ASP A C 1
ATOM 671 O O . ASP A 1 89 ? 21.097 -5.984 -14.203 1.00 93.56 89 ASP A O 1
ATOM 675 N N . PHE A 1 90 ? 21.223 -3.996 -15.248 1.00 94.75 90 PHE A N 1
ATOM 676 C CA . PHE A 1 90 ? 21.815 -3.277 -14.120 1.00 94.75 90 PHE A CA 1
ATOM 677 C C . PHE A 1 90 ? 20.896 -3.258 -12.887 1.00 94.75 90 PHE A C 1
ATOM 679 O O . PHE A 1 90 ? 21.329 -3.627 -11.791 1.00 94.75 90 PHE A O 1
ATOM 686 N N . LEU A 1 91 ? 19.623 -2.880 -13.060 1.00 93.81 91 LEU A N 1
ATOM 687 C CA . LEU A 1 91 ? 18.646 -2.762 -11.969 1.00 93.81 91 LEU A CA 1
ATOM 688 C C . LEU A 1 91 ? 18.363 -4.097 -11.270 1.00 93.81 91 LEU A C 1
ATOM 690 O O . LEU A 1 91 ? 18.000 -4.111 -10.097 1.00 93.81 91 LEU A O 1
ATOM 694 N N . PHE A 1 92 ? 18.514 -5.223 -11.971 1.00 91.50 92 PHE A N 1
ATOM 695 C CA . PHE A 1 92 ? 18.263 -6.551 -11.410 1.00 91.50 92 PHE A CA 1
ATOM 696 C C . PHE A 1 92 ? 19.518 -7.290 -10.932 1.00 91.50 92 PHE A C 1
ATOM 698 O O . PHE A 1 92 ? 19.427 -8.476 -10.600 1.00 91.50 92 PHE A O 1
ATOM 705 N N . THR A 1 93 ? 20.660 -6.607 -10.830 1.00 95.25 93 THR A N 1
ATOM 706 C CA . THR A 1 93 ? 21.834 -7.131 -10.116 1.00 95.25 93 THR A CA 1
ATOM 707 C C . THR A 1 93 ? 21.595 -7.202 -8.602 1.00 95.25 93 THR A C 1
ATOM 709 O O . THR A 1 93 ? 20.747 -6.502 -8.056 1.00 95.25 93 THR A O 1
ATOM 712 N N . THR A 1 94 ? 22.352 -8.054 -7.901 1.00 91.25 94 THR A N 1
ATOM 713 C CA . THR A 1 94 ? 22.224 -8.233 -6.442 1.00 91.25 94 THR A CA 1
ATOM 714 C C . THR A 1 94 ? 22.538 -6.965 -5.653 1.00 91.25 94 THR A C 1
ATOM 716 O O . THR A 1 94 ? 21.940 -6.749 -4.614 1.00 91.25 94 THR A O 1
ATOM 719 N N . GLU A 1 95 ? 23.467 -6.133 -6.123 1.00 93.12 95 GLU A N 1
ATOM 720 C CA . GLU A 1 95 ? 23.859 -4.903 -5.420 1.00 93.12 95 GLU A CA 1
ATOM 721 C C . GLU A 1 95 ? 22.730 -3.863 -5.373 1.00 93.12 95 GLU A C 1
ATOM 723 O O . GLU A 1 95 ? 22.649 -3.084 -4.430 1.00 93.12 95 GLU A O 1
ATOM 728 N N . GLN A 1 96 ? 21.856 -3.857 -6.382 1.00 84.94 96 GLN A N 1
ATOM 729 C CA . GLN A 1 96 ? 20.759 -2.893 -6.504 1.00 84.94 96 GLN A CA 1
ATOM 730 C C . GLN A 1 96 ? 19.442 -3.389 -5.873 1.00 84.94 96 GLN A C 1
ATOM 732 O O . GLN A 1 96 ? 18.451 -2.659 -5.892 1.00 84.94 96 GLN A O 1
ATOM 737 N N . ARG A 1 97 ? 19.411 -4.621 -5.341 1.00 67.00 97 ARG A N 1
ATOM 738 C CA . ARG A 1 97 ? 18.250 -5.243 -4.680 1.00 67.00 97 ARG A CA 1
ATOM 739 C C . ARG A 1 97 ? 18.397 -5.229 -3.164 1.00 67.00 97 ARG A C 1
ATOM 741 O O . ARG A 1 97 ? 17.370 -4.971 -2.500 1.00 67.00 97 ARG A O 1
#

Mean predicted aligned error: 5.17 Å

Radius of gyration: 19.91 Å; Cα contacts (8 Å, |Δi|>4): 41; chains: 1; bounding box: 48×31×52 Å

Foldseek 3Di:
DQVVVLDDVCPPPDDPVNVLVCVLVVNHQDDDDDPVSVVVCVVPRVVDDDDDDFDDQPPPGDGDDDDDDDDDDDDPPDPCVVVVVVVVVVCPDPVND

pLDDT: mean 92.96, std 4.93, range [67.0, 97.88]

Secondary structure (DSSP, 8-state):
-TTTT-S-TTTTT--HHHHHHHHHTTS-S-----THHHHHHHHH-TT------PPP--SSPPP------------TT-S-HHHHHHHHHHHTSGGG-

Sequence (97 aa):
MIDEGLTEPGVTSNNREDVQNLFKQGKVGMMITAPFLSNQIKDEAPSLKYGVAAIPAGPTGARGTYGVTDSMIMFKNSENKDEAWKLMDFLFTTEQR